Protein AF-A0A2P7NRH0-F1 (afdb_monomer)

Solvent-accessible surface area (backbone atoms only — not comparable to full-atom values): 6163 Å² total; per-residue (Å²): 136,79,80,58,67,72,54,53,48,54,51,47,54,43,51,51,36,43,75,74,74,42,78,48,92,64,51,38,80,38,79,93,66,56,86,71,30,30,31,38,62,46,82,49,79,103,45,34,33,38,42,35,36,34,33,68,54,92,97,44,77,45,77,48,47,75,48,80,44,62,64,78,93,50,98,65,79,53,69,70,59,53,50,49,36,40,52,38,50,51,52,52,52,51,53,53,54,54,49,60,63,71,79,105

Organism: NCBI:txid2116706

InterPro domains:
  IPR009241 Toxin HigB-like [PF05973] (2-90)

Foldseek 3Di:
DDDDPVVVVVVVVQVVCVLVVHHDPQWDDDPDQDPQWIWRWDDDDPFWTWIWTWGDDPSDIDTQDTDIDGNPDDPDDDPVVSVSSNVSVVVVVVVSVVVVVVVD

Secondary structure (DSSP, 8-state):
-PPPHHHHHHHHHHHHHHHTT---TTEEE-TTT-TTEEEEEEEETTTEEEEEEEEEETTEEEEEEEEEEE-SS-SSPPHHHHHHHHHHHHHHHHHHHHHHHH--

Radius of gyration: 14.34 Å; Cα contacts (8 Å, |Δi|>4): 124; chains: 1; bounding box: 44×26×34 Å

pLDDT: mean 81.32, std 10.69, range [48.06, 95.62]

Ne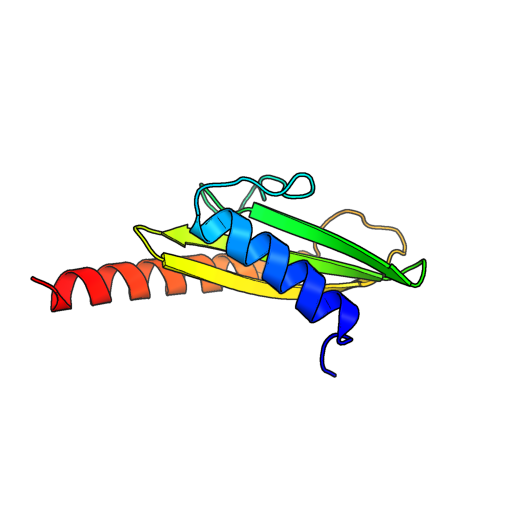arest PDB structures (foldseek):
  6ts9-assembly2_B  TM=3.825E-01  e=9.540E-01  Klebsiella pneumoniae
  4qtq-assembly1_A  TM=6.535E-01  e=6.932E+00  Xanthomonas citri pv. citri str. 306
  6xu6-assembly1_CT  TM=3.206E-01  e=2.736E+00  Drosophila melanogaster
  1u18-assembly2_B  TM=3.449E-01  e=3.097E+00  Rhodnius prolixus

Mean predicted aligned error: 6.18 Å

Structure (mmCIF, N/CA/C/O backbone):
data_AF-A0A2P7NRH0-F1
#
_entry.id   AF-A0A2P7NRH0-F1
#
loop_
_atom_site.group_PDB
_atom_site.id
_atom_site.type_symbol
_atom_site.label_atom_id
_atom_site.label_alt_id
_atom_site.label_comp_id
_atom_site.label_asym_id
_atom_site.label_entity_id
_atom_site.label_seq_id
_atom_site.pdbx_PDB_ins_code
_atom_site.Cartn_x
_atom_site.Cartn_y
_atom_site.Cartn_z
_atom_site.occupancy
_atom_site.B_iso_or_equiv
_atom_site.auth_seq_id
_atom_site.auth_comp_id
_atom_site.auth_asym_id
_atom_site.auth_atom_id
_atom_site.pdbx_PDB_model_num
ATOM 1 N N . MET A 1 1 ? 0.519 9.523 -16.715 1.00 55.56 1 MET A N 1
ATOM 2 C CA . MET A 1 1 ? 0.654 8.264 -17.483 1.00 55.56 1 MET A CA 1
ATOM 3 C C . MET A 1 1 ? 0.015 7.150 -16.676 1.00 55.56 1 MET A C 1
ATOM 5 O O . MET A 1 1 ? 0.294 7.065 -15.488 1.00 55.56 1 MET A O 1
ATOM 9 N N . ALA A 1 2 ? -0.871 6.363 -17.283 1.00 72.75 2 ALA A N 1
ATOM 10 C CA . ALA A 1 2 ? -1.501 5.218 -16.627 1.00 72.75 2 ALA A CA 1
ATOM 11 C C . ALA A 1 2 ? -0.562 4.000 -16.632 1.00 72.75 2 ALA A C 1
ATOM 13 O O . ALA A 1 2 ? 0.345 3.915 -17.462 1.00 72.75 2 ALA A O 1
ATOM 14 N N . PHE A 1 3 ? -0.780 3.049 -15.722 1.00 76.62 3 PHE A N 1
ATOM 15 C CA . PHE A 1 3 ? -0.102 1.759 -15.813 1.00 76.62 3 PHE A CA 1
ATOM 16 C C . PHE A 1 3 ? -0.556 0.993 -17.067 1.00 76.62 3 PHE A C 1
ATOM 18 O O . PHE A 1 3 ? -1.743 1.052 -17.399 1.00 76.62 3 PHE A O 1
ATOM 25 N N . PRO A 1 4 ? 0.351 0.259 -17.742 1.00 82.81 4 PRO A N 1
ATOM 26 C CA . PRO A 1 4 ? -0.009 -0.662 -18.814 1.00 82.81 4 PRO A CA 1
ATOM 27 C C . PRO A 1 4 ? -1.067 -1.663 -18.363 1.00 82.81 4 PRO A C 1
ATOM 29 O O . PRO A 1 4 ? -1.120 -2.039 -17.189 1.00 82.81 4 PRO A O 1
ATOM 32 N N . GLU A 1 5 ? -1.889 -2.105 -19.307 1.00 84.94 5 GLU A N 1
ATOM 33 C CA . GLU A 1 5 ? -3.034 -2.976 -19.044 1.00 84.94 5 GLU A CA 1
ATOM 34 C C . GLU A 1 5 ? -2.647 -4.278 -18.339 1.00 84.94 5 GLU A C 1
ATOM 36 O O . GLU A 1 5 ? -3.229 -4.605 -17.307 1.00 84.94 5 GLU A O 1
ATOM 41 N N . GLU A 1 6 ? -1.608 -4.959 -18.826 1.00 83.00 6 GLU A N 1
ATOM 42 C CA . GLU A 1 6 ? -1.110 -6.210 -18.240 1.00 83.00 6 GLU A CA 1
ATOM 43 C C . GLU A 1 6 ? -0.805 -6.061 -16.747 1.00 83.00 6 GLU A C 1
ATOM 45 O O . GLU A 1 6 ? -1.078 -6.934 -15.929 1.00 83.00 6 GLU A O 1
ATOM 50 N N . VAL A 1 7 ? -0.309 -4.894 -16.365 1.00 80.19 7 VAL A N 1
ATOM 51 C CA . VAL A 1 7 ? 0.091 -4.628 -14.993 1.00 80.19 7 VAL A CA 1
ATOM 52 C C . VAL A 1 7 ? -1.125 -4.325 -14.142 1.00 80.19 7 VAL A C 1
ATOM 54 O O . VAL A 1 7 ? -1.227 -4.821 -13.027 1.00 80.19 7 VAL A O 1
ATOM 57 N N . ARG A 1 8 ? -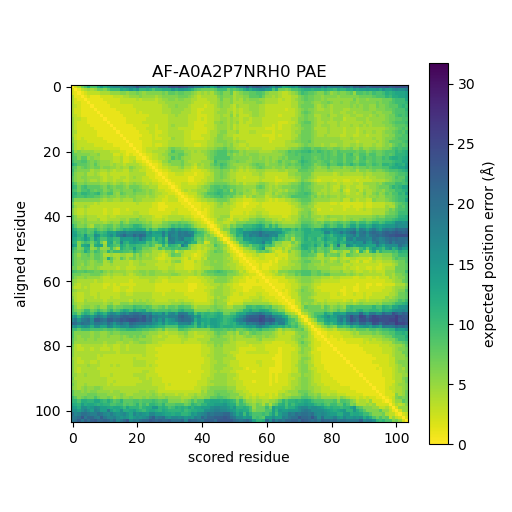2.068 -3.537 -14.664 1.00 83.31 8 ARG A N 1
ATOM 58 C CA . ARG A 1 8 ? -3.344 -3.300 -13.981 1.00 83.31 8 ARG A CA 1
ATOM 59 C C . ARG A 1 8 ? -4.058 -4.620 -13.697 1.00 83.31 8 ARG A C 1
ATOM 61 O O . ARG A 1 8 ? -4.627 -4.758 -12.621 1.00 83.31 8 ARG A O 1
ATOM 68 N N . LYS A 1 9 ? -3.984 -5.575 -14.629 1.00 87.12 9 LYS A N 1
AT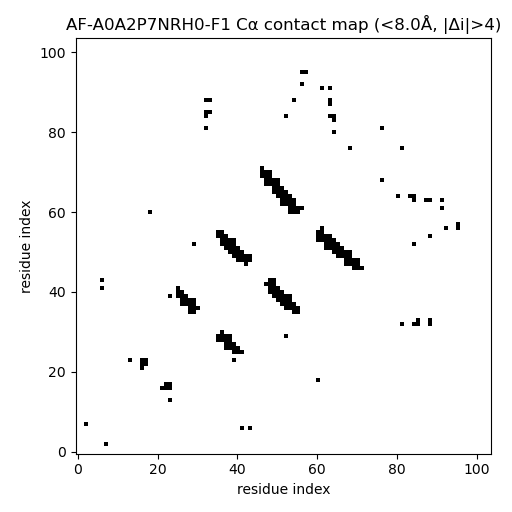OM 69 C CA . LYS A 1 9 ? -4.540 -6.918 -14.463 1.00 87.12 9 LYS A CA 1
ATOM 70 C C . LYS A 1 9 ? -3.837 -7.690 -13.344 1.00 87.12 9 LYS A C 1
ATOM 72 O O . LYS A 1 9 ? -4.505 -8.078 -12.398 1.00 87.12 9 LYS A O 1
ATOM 77 N N . LEU A 1 10 ? -2.506 -7.798 -13.390 1.00 85.38 10 LEU A N 1
ATOM 78 C CA . LEU A 1 10 ? -1.721 -8.480 -12.347 1.00 85.38 10 LEU A CA 1
ATOM 79 C C . LEU A 1 10 ? -1.954 -7.887 -10.950 1.00 85.38 10 LEU A C 1
ATOM 81 O O . LEU A 1 10 ? -2.160 -8.615 -9.986 1.00 85.38 10 LEU A O 1
ATOM 85 N N . ILE A 1 11 ? -1.975 -6.557 -10.854 1.00 83.62 11 ILE A N 1
ATOM 86 C CA . ILE A 1 11 ? -2.303 -5.838 -9.619 1.00 83.62 11 ILE A CA 1
ATOM 87 C C . ILE A 1 11 ? -3.712 -6.200 -9.145 1.00 83.62 11 ILE A C 1
ATOM 89 O O . ILE A 1 11 ? -3.914 -6.452 -7.962 1.00 83.62 11 ILE A O 1
ATOM 93 N N . GLY A 1 12 ? -4.686 -6.192 -10.058 1.00 86.81 12 GLY A N 1
ATOM 94 C CA . GLY A 1 12 ? -6.068 -6.548 -9.758 1.00 86.81 12 GLY A CA 1
ATOM 95 C C . GLY A 1 12 ? -6.186 -7.963 -9.201 1.00 86.81 12 GLY A C 1
ATOM 96 O O . GLY A 1 12 ? -6.855 -8.149 -8.189 1.00 86.81 12 GLY A O 1
ATOM 97 N N . ASP A 1 13 ? -5.478 -8.925 -9.795 1.00 88.06 13 ASP A N 1
ATOM 98 C CA . ASP A 1 13 ? -5.437 -10.313 -9.327 1.00 88.06 13 ASP A CA 1
ATOM 99 C C . ASP A 1 13 ? -4.843 -10.421 -7.908 1.00 88.06 13 ASP A C 1
ATOM 101 O O . ASP A 1 13 ? -5.412 -11.095 -7.045 1.00 88.06 13 ASP A O 1
ATOM 105 N N . GLU A 1 14 ? -3.741 -9.719 -7.618 1.00 87.62 14 GLU A N 1
ATOM 106 C CA . GLU A 1 14 ? -3.138 -9.722 -6.276 1.00 87.62 14 GLU A CA 1
ATOM 107 C C . GLU A 1 14 ? -4.025 -9.031 -5.232 1.00 87.62 14 GLU A C 1
ATOM 109 O O . GLU A 1 14 ? -4.164 -9.529 -4.115 1.00 87.62 14 GLU A O 1
ATOM 114 N N . LEU A 1 15 ? -4.678 -7.921 -5.583 1.00 85.06 15 LEU A N 1
ATOM 115 C CA . LEU A 1 15 ? -5.631 -7.252 -4.694 1.00 85.06 15 LEU A CA 1
ATOM 116 C C . LEU A 1 15 ? -6.881 -8.096 -4.453 1.00 85.06 15 LEU A C 1
ATOM 118 O O . LEU A 1 15 ? -7.389 -8.127 -3.334 1.00 85.06 15 LEU A O 1
ATOM 122 N N . GLN A 1 16 ? -7.379 -8.792 -5.473 1.00 87.88 16 GLN A N 1
ATOM 123 C CA . GLN A 1 16 ? -8.485 -9.730 -5.324 1.00 87.88 16 GLN A CA 1
ATOM 124 C C . GLN A 1 16 ? -8.111 -10.854 -4.355 1.00 87.88 16 GLN A C 1
ATOM 126 O O . GLN A 1 16 ? -8.892 -11.173 -3.463 1.00 87.88 16 GLN A O 1
ATOM 131 N N . LEU A 1 17 ? -6.900 -11.402 -4.467 1.00 88.25 17 LEU A N 1
ATOM 132 C CA . LEU A 1 17 ? -6.414 -12.417 -3.537 1.00 88.25 17 LEU A CA 1
ATOM 133 C C . LEU A 1 17 ? -6.408 -11.909 -2.086 1.00 88.25 17 LEU A C 1
ATOM 135 O O . LEU A 1 17 ? -6.877 -12.624 -1.204 1.00 88.25 17 LEU A O 1
ATOM 139 N N . ILE A 1 18 ? -5.950 -10.675 -1.850 1.00 85.50 18 ILE A N 1
ATOM 140 C CA . ILE A 1 18 ? -5.951 -10.062 -0.509 1.00 85.50 18 ILE A CA 1
ATOM 141 C C . ILE A 1 18 ? -7.374 -9.877 0.022 1.00 85.50 18 ILE A C 1
ATOM 143 O O . ILE A 1 18 ? -7.625 -10.168 1.189 1.00 85.50 18 ILE A O 1
ATOM 147 N N . GLN A 1 19 ? -8.321 -9.460 -0.825 1.00 85.31 19 GLN A N 1
ATOM 148 C CA . GLN A 1 19 ? -9.730 -9.308 -0.429 1.00 85.31 19 GLN A CA 1
ATOM 149 C C . GLN A 1 19 ? -10.349 -10.620 0.063 1.00 85.31 19 GLN A C 1
ATOM 151 O O . GLN A 1 19 ? -11.167 -10.605 0.976 1.00 85.31 19 GLN A O 1
ATOM 156 N N . PHE A 1 20 ? -9.928 -11.756 -0.493 1.00 87.50 20 PHE A N 1
ATOM 157 C CA . PHE A 1 20 ? -10.372 -13.082 -0.055 1.00 87.50 20 PHE A CA 1
ATOM 158 C C . PHE A 1 20 ? -9.508 -13.686 1.069 1.00 87.50 20 PHE A C 1
ATOM 160 O O . PHE A 1 20 ? -9.620 -14.876 1.358 1.00 87.50 20 PHE A O 1
ATOM 167 N N . GLY A 1 21 ? -8.644 -12.892 1.712 1.00 82.56 21 GLY A N 1
ATOM 168 C CA . GLY A 1 21 ? -7.795 -13.329 2.828 1.00 82.56 21 GLY A CA 1
ATOM 169 C C . GLY A 1 21 ? -6.522 -14.075 2.415 1.00 82.56 21 GLY A C 1
ATOM 170 O O . GLY A 1 21 ? -5.811 -14.608 3.268 1.00 82.56 21 GLY A O 1
ATOM 171 N N . GLY A 1 22 ? -6.213 -14.123 1.120 1.00 84.31 22 GLY A N 1
ATOM 172 C CA . GLY A 1 22 ? -4.960 -14.667 0.615 1.00 84.31 22 GLY A CA 1
ATOM 173 C C . GLY A 1 22 ? -3.812 -13.660 0.708 1.00 84.31 22 GLY A C 1
ATOM 174 O O . GLY A 1 22 ? -4.006 -12.449 0.685 1.00 84.31 22 GLY A O 1
ATOM 175 N N . ILE A 1 23 ? -2.580 -14.159 0.775 1.00 79.94 23 ILE A N 1
ATOM 176 C CA . ILE A 1 23 ? -1.376 -13.320 0.750 1.00 79.94 23 ILE A CA 1
ATOM 177 C C . ILE A 1 23 ? -0.681 -13.546 -0.596 1.00 79.94 23 ILE A C 1
ATOM 179 O O . ILE A 1 23 ? -0.290 -14.682 -0.881 1.00 79.94 23 ILE A O 1
ATOM 183 N N . PRO A 1 24 ? -0.515 -12.510 -1.437 1.00 80.88 24 PRO A N 1
ATOM 184 C CA . PRO A 1 24 ? 0.208 -12.657 -2.688 1.00 80.88 24 PRO A CA 1
ATOM 185 C C . PRO A 1 24 ? 1.650 -13.087 -2.439 1.00 80.88 24 PRO A C 1
ATOM 187 O O . PRO A 1 24 ? 2.313 -12.601 -1.525 1.00 80.88 24 PRO A O 1
ATOM 190 N N . LYS A 1 25 ? 2.153 -13.989 -3.281 1.00 78.81 25 LYS A N 1
ATOM 191 C CA . LYS A 1 25 ? 3.506 -14.556 -3.157 1.00 78.81 25 LYS A CA 1
ATOM 192 C C . LYS A 1 25 ? 4.614 -13.491 -3.185 1.00 78.81 25 LYS A C 1
ATOM 194 O O . LYS A 1 25 ? 5.659 -13.676 -2.568 1.00 78.81 25 LYS A O 1
ATOM 199 N N . ASP A 1 26 ? 4.382 -12.394 -3.903 1.00 76.62 26 ASP A N 1
ATOM 200 C CA . ASP A 1 26 ? 5.326 -11.289 -4.073 1.00 76.62 26 ASP A CA 1
ATOM 201 C C . ASP A 1 26 ? 5.058 -10.131 -3.092 1.00 76.62 26 ASP A C 1
ATOM 203 O O . ASP A 1 26 ? 5.814 -9.152 -3.075 1.00 76.62 26 ASP A O 1
ATOM 207 N N . ALA A 1 27 ? 4.032 -10.248 -2.237 1.00 83.69 27 ALA A N 1
ATOM 208 C CA . ALA A 1 27 ? 3.741 -9.268 -1.202 1.00 83.69 27 ALA A CA 1
ATOM 209 C C . ALA A 1 27 ? 4.780 -9.339 -0.076 1.00 83.69 27 ALA A C 1
ATOM 211 O O . ALA A 1 27 ? 5.096 -10.398 0.471 1.00 83.69 27 ALA A O 1
ATOM 212 N N . LYS A 1 28 ? 5.309 -8.177 0.303 1.00 86.62 28 LYS A N 1
ATOM 213 C CA . LYS A 1 28 ? 6.307 -8.031 1.367 1.00 86.62 28 LYS A CA 1
ATOM 214 C C . LYS A 1 28 ? 5.818 -7.050 2.408 1.00 86.62 28 LYS A C 1
ATOM 216 O O . LYS A 1 28 ? 5.208 -6.045 2.078 1.00 86.62 28 LYS A O 1
ATOM 221 N N . ILE A 1 29 ? 6.142 -7.289 3.673 1.00 86.25 29 ILE A N 1
ATOM 222 C CA . ILE A 1 29 ? 5.824 -6.330 4.735 1.00 86.25 29 ILE A CA 1
ATOM 223 C C . ILE A 1 29 ? 6.619 -5.039 4.501 1.00 86.25 29 ILE A C 1
ATOM 225 O O . ILE A 1 29 ? 7.855 -5.057 4.481 1.00 86.25 29 ILE A O 1
ATOM 229 N N . PHE A 1 30 ? 5.915 -3.914 4.379 1.00 87.56 30 PHE A N 1
ATOM 230 C CA . PHE A 1 30 ? 6.517 -2.596 4.224 1.00 87.56 30 PHE A CA 1
ATOM 231 C C . PHE A 1 30 ? 6.775 -1.968 5.596 1.00 87.56 30 PHE A C 1
ATOM 233 O O . PHE A 1 30 ? 5.883 -1.455 6.274 1.00 87.56 30 PHE A O 1
ATOM 240 N N . LYS A 1 31 ? 8.032 -2.035 6.035 1.00 84.31 31 LYS A N 1
ATOM 241 C CA . LYS A 1 31 ? 8.443 -1.556 7.359 1.00 84.31 31 LYS A CA 1
ATOM 242 C C . LYS A 1 31 ? 8.553 -0.029 7.405 1.00 84.31 31 LYS A C 1
ATOM 244 O O . LYS A 1 31 ? 8.861 0.624 6.415 1.00 84.31 31 LYS A O 1
ATOM 249 N N . GLY A 1 32 ? 8.384 0.535 8.603 1.00 82.19 32 GLY A N 1
ATOM 250 C CA . GLY A 1 32 ? 8.698 1.941 8.883 1.00 82.19 32 GLY A CA 1
ATOM 251 C C . GLY A 1 32 ? 7.575 2.945 8.615 1.00 82.19 32 GLY A C 1
ATOM 252 O O . GLY A 1 32 ? 7.831 4.142 8.718 1.00 82.19 32 GLY A O 1
ATOM 253 N N . VAL A 1 33 ? 6.358 2.486 8.305 1.00 84.88 33 VAL A N 1
ATOM 254 C CA . VAL A 1 33 ? 5.155 3.326 8.129 1.00 84.88 33 VAL A CA 1
ATOM 255 C C . VAL A 1 33 ? 4.125 3.039 9.221 1.00 84.88 33 VAL A C 1
ATOM 257 O O . VAL A 1 33 ? 3.721 3.944 9.944 1.00 84.88 33 VAL A O 1
ATOM 260 N N . GLY A 1 34 ? 3.739 1.772 9.355 1.00 81.19 34 GLY A N 1
ATOM 261 C CA . GLY A 1 34 ? 2.715 1.288 10.273 1.00 81.19 34 GLY A CA 1
ATOM 262 C C . GLY A 1 34 ? 2.621 -0.236 10.212 1.00 81.19 34 GLY A C 1
ATOM 263 O O . GLY A 1 34 ? 3.306 -0.875 9.412 1.00 81.19 34 GLY A O 1
ATOM 264 N N . SER A 1 35 ? 1.801 -0.829 11.075 1.00 83.94 35 SER A N 1
ATOM 265 C CA . SER A 1 35 ? 1.525 -2.268 11.065 1.00 83.94 35 SER A CA 1
ATOM 266 C C . SER A 1 35 ? 0.615 -2.643 9.896 1.00 83.94 35 SER A C 1
ATOM 268 O O . SER A 1 35 ? -0.310 -1.903 9.580 1.00 83.94 35 SER A O 1
ATOM 270 N N . GLY A 1 36 ? 0.844 -3.808 9.287 1.00 85.38 36 GLY A N 1
ATOM 271 C CA . GLY A 1 36 ? -0.054 -4.352 8.261 1.00 85.38 36 GLY A CA 1
ATOM 272 C C . GLY A 1 36 ? 0.074 -3.714 6.875 1.00 85.38 36 GLY A C 1
ATOM 273 O O . GLY A 1 36 ? -0.676 -4.085 5.979 1.00 85.38 36 GLY A O 1
ATOM 274 N N . VAL A 1 37 ? 1.018 -2.787 6.672 1.00 89.50 37 VAL A N 1
ATOM 275 C CA . VAL A 1 37 ? 1.311 -2.265 5.333 1.00 89.50 37 VAL A CA 1
ATOM 276 C C . VAL A 1 37 ? 2.112 -3.307 4.561 1.00 89.50 37 VAL A C 1
ATOM 278 O O . VAL A 1 37 ? 3.166 -3.758 5.020 1.00 89.50 37 VAL A O 1
ATOM 281 N N . ILE A 1 38 ? 1.627 -3.667 3.381 1.00 89.69 38 ILE A N 1
ATOM 282 C CA . ILE A 1 38 ? 2.304 -4.560 2.445 1.00 89.69 38 ILE A CA 1
ATOM 283 C C . ILE A 1 38 ? 2.713 -3.797 1.189 1.00 89.69 38 ILE A C 1
ATOM 285 O O . ILE A 1 38 ? 2.030 -2.872 0.759 1.00 89.69 38 ILE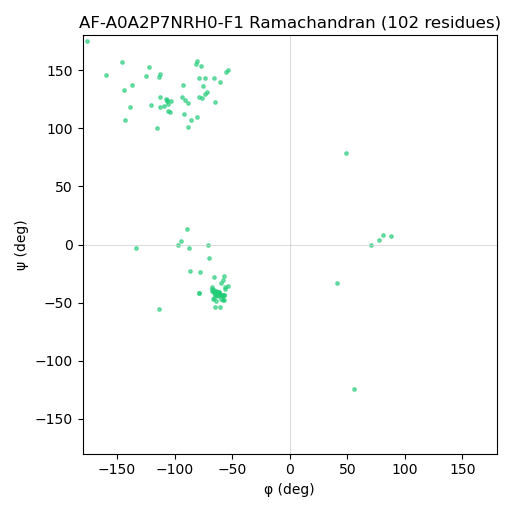 A O 1
ATOM 289 N N . GLU A 1 39 ? 3.840 -4.189 0.615 1.00 88.44 39 GLU A N 1
ATOM 290 C CA . GLU A 1 39 ? 4.331 -3.763 -0.685 1.00 88.44 39 GLU A CA 1
ATOM 291 C C . GLU A 1 39 ? 4.187 -4.918 -1.669 1.00 88.44 39 GLU A C 1
ATOM 293 O O . GLU A 1 39 ? 4.717 -6.006 -1.442 1.00 88.44 39 GLU A O 1
ATOM 298 N N . ILE A 1 40 ? 3.501 -4.655 -2.772 1.00 86.62 40 ILE A N 1
ATOM 299 C CA . ILE A 1 40 ? 3.409 -5.544 -3.924 1.00 86.62 40 ILE A CA 1
ATOM 300 C C . ILE A 1 40 ? 4.316 -4.961 -5.005 1.00 86.62 40 ILE A C 1
ATOM 302 O O . ILE A 1 40 ? 4.069 -3.852 -5.485 1.00 86.62 40 ILE A O 1
ATOM 306 N N . ALA A 1 41 ? 5.389 -5.674 -5.351 1.00 81.75 41 ALA A N 1
ATOM 307 C CA . ALA A 1 41 ? 6.409 -5.199 -6.281 1.00 81.75 41 ALA A CA 1
ATOM 308 C C . ALA A 1 41 ? 6.442 -6.053 -7.554 1.00 81.75 41 ALA A C 1
ATOM 310 O O . ALA A 1 41 ? 7.077 -7.107 -7.596 1.00 81.75 41 ALA A O 1
ATOM 311 N N . LEU A 1 42 ? 5.823 -5.557 -8.624 1.00 79.50 42 LEU A N 1
ATOM 312 C CA . LEU A 1 42 ? 5.776 -6.249 -9.910 1.00 79.50 42 LEU A CA 1
ATOM 313 C C . LEU A 1 42 ? 6.910 -5.792 -10.822 1.00 79.50 42 LEU A C 1
ATOM 315 O O . LEU A 1 42 ? 7.064 -4.596 -11.083 1.00 79.50 42 LEU A O 1
ATOM 319 N N . LYS A 1 43 ? 7.679 -6.750 -11.347 1.00 75.12 43 LYS A N 1
ATOM 320 C CA . LYS A 1 43 ? 8.643 -6.505 -12.426 1.00 75.12 43 LYS A CA 1
ATOM 321 C C . LYS A 1 43 ? 7.902 -6.430 -13.751 1.00 75.12 43 LYS A C 1
ATOM 323 O O . LYS A 1 43 ? 7.197 -7.364 -14.114 1.00 75.12 43 LYS A O 1
ATOM 328 N N . TYR A 1 44 ? 8.113 -5.357 -14.496 1.00 70.38 44 TYR A N 1
ATOM 329 C CA . TYR A 1 44 ? 7.588 -5.213 -15.845 1.00 70.38 44 TYR A CA 1
ATOM 330 C C . TYR A 1 44 ? 8.607 -4.478 -16.696 1.00 70.38 44 TYR A C 1
ATOM 332 O O . TYR A 1 44 ? 9.118 -3.447 -16.269 1.00 70.38 44 TYR A O 1
ATOM 340 N N . ASP A 1 45 ? 8.870 -5.004 -17.889 1.00 66.25 45 ASP A N 1
ATOM 341 C CA . ASP A 1 45 ? 9.800 -4.430 -18.862 1.00 66.25 45 ASP A CA 1
ATOM 342 C C . ASP A 1 45 ? 11.161 -4.051 -18.250 1.00 66.25 45 ASP A C 1
ATOM 344 O O . ASP A 1 45 ? 11.370 -2.893 -17.916 1.00 66.25 45 ASP A O 1
ATOM 348 N N . LYS A 1 46 ? 12.029 -5.063 -18.053 1.00 64.75 46 LYS A N 1
ATOM 349 C CA . LYS A 1 46 ? 13.465 -5.099 -17.643 1.00 64.75 46 LYS A CA 1
ATOM 350 C C . LYS A 1 46 ? 13.984 -4.147 -16.536 1.00 64.75 46 LYS A C 1
ATOM 352 O O . LYS A 1 46 ? 14.863 -4.548 -15.779 1.00 64.75 46 LYS A O 1
ATOM 357 N N . GLU A 1 47 ? 13.466 -2.934 -16.397 1.00 59.06 47 GLU A N 1
ATOM 358 C CA . GLU A 1 47 ? 13.943 -1.845 -15.551 1.00 59.06 47 GLU A CA 1
ATOM 359 C C . GLU A 1 47 ? 12.844 -1.151 -14.719 1.00 59.06 47 GLU A C 1
ATOM 361 O O . GLU A 1 47 ? 13.173 -0.254 -13.938 1.00 59.06 47 GLU A O 1
ATOM 366 N N . ALA A 1 48 ? 11.560 -1.513 -14.837 1.00 62.06 48 ALA A N 1
ATOM 367 C CA . ALA A 1 48 ? 10.491 -0.874 -14.064 1.00 62.06 48 ALA A CA 1
ATOM 368 C C . ALA A 1 48 ? 9.857 -1.825 -13.037 1.00 62.06 48 ALA A C 1
ATOM 370 O O . ALA A 1 48 ? 9.246 -2.837 -13.379 1.00 62.06 48 ALA A O 1
ATOM 371 N N . TYR A 1 49 ? 9.960 -1.463 -11.758 1.00 65.81 49 TYR A N 1
ATOM 372 C CA . TYR A 1 49 ? 9.125 -2.045 -10.712 1.00 65.81 49 TYR A CA 1
ATOM 373 C C . TYR A 1 49 ? 7.894 -1.174 -10.541 1.00 65.81 49 TYR A C 1
ATOM 375 O O . TYR A 1 49 ? 8.000 0.052 -10.519 1.00 65.81 49 TYR A O 1
ATOM 383 N N . ARG A 1 50 ? 6.724 -1.779 -10.397 1.00 66.88 50 ARG A N 1
ATOM 384 C CA . ARG A 1 50 ? 5.564 -1.065 -9.867 1.00 66.88 50 ARG A CA 1
ATOM 385 C C . ARG A 1 50 ? 5.340 -1.530 -8.455 1.00 66.88 50 ARG A C 1
ATOM 387 O O . ARG A 1 50 ? 5.193 -2.725 -8.228 1.00 66.88 50 ARG A O 1
ATOM 394 N N . CYS A 1 51 ? 5.386 -0.573 -7.546 1.00 71.94 51 CYS A N 1
ATOM 395 C CA . CYS A 1 51 ? 5.218 -0.798 -6.127 1.00 71.94 51 CYS A CA 1
ATOM 396 C C . CYS A 1 51 ? 3.842 -0.271 -5.743 1.00 71.94 51 CYS A C 1
ATOM 398 O O . CYS A 1 51 ? 3.529 0.892 -6.028 1.00 71.94 51 CYS A O 1
ATOM 400 N N . ILE A 1 52 ? 3.035 -1.139 -5.143 1.00 77.88 52 ILE A N 1
ATOM 401 C CA . ILE A 1 52 ? 1.774 -0.774 -4.508 1.00 77.88 52 ILE A CA 1
ATOM 402 C C . ILE A 1 52 ? 1.913 -0.990 -3.023 1.00 77.88 52 ILE A C 1
ATOM 404 O O . ILE A 1 52 ? 2.245 -2.091 -2.590 1.00 77.88 52 ILE A O 1
ATOM 408 N N . GLN A 1 53 ? 1.602 0.049 -2.258 1.00 76.69 53 GLN A N 1
ATOM 409 C CA . GLN A 1 53 ? 1.567 -0.031 -0.812 1.00 76.69 53 GLN A CA 1
ATOM 410 C C . GLN A 1 53 ? 0.116 -0.045 -0.383 1.00 76.69 53 GLN A C 1
ATOM 412 O O . GLN A 1 53 ? -0.605 0.929 -0.605 1.00 76.69 53 GLN A O 1
ATOM 417 N N . ALA A 1 54 ? -0.299 -1.160 0.200 1.00 84.38 54 ALA A N 1
ATOM 418 C CA . ALA A 1 54 ? -1.663 -1.392 0.633 1.00 84.38 54 ALA A CA 1
ATOM 419 C C . ALA A 1 54 ? -1.697 -1.712 2.125 1.00 84.38 54 ALA A C 1
ATOM 421 O O . ALA A 1 54 ? -0.734 -2.240 2.681 1.00 84.38 54 ALA A O 1
ATOM 422 N N . VAL A 1 55 ? -2.812 -1.397 2.771 1.00 86.88 55 VAL A N 1
ATOM 423 C CA . VAL A 1 55 ? -3.094 -1.813 4.144 1.00 86.88 55 VAL A CA 1
ATOM 424 C C . VAL A 1 55 ? -4.538 -2.271 4.235 1.00 86.88 55 VAL A C 1
ATOM 426 O O . VAL A 1 55 ? -5.429 -1.619 3.695 1.00 86.88 55 VAL A O 1
ATOM 429 N N . GLN A 1 56 ? -4.765 -3.379 4.933 1.00 87.06 56 GLN A N 1
ATOM 430 C CA . GLN A 1 56 ? -6.104 -3.765 5.348 1.00 87.06 56 GLN A CA 1
ATOM 431 C C . GLN A 1 56 ? -6.412 -3.133 6.707 1.00 87.06 56 GLN A C 1
ATOM 433 O O . GLN A 1 56 ? -5.689 -3.349 7.682 1.00 87.06 56 GLN A O 1
ATOM 438 N N . LEU A 1 57 ? -7.478 -2.343 6.758 1.00 87.31 57 LEU A N 1
ATOM 439 C CA . LEU A 1 57 ? -8.043 -1.782 7.979 1.00 87.31 57 LEU A CA 1
ATOM 440 C C . LEU A 1 57 ? -9.482 -2.289 8.053 1.00 87.31 57 LEU A C 1
ATOM 442 O O . LEU A 1 57 ? -10.240 -2.098 7.108 1.00 87.31 57 LEU A O 1
ATOM 446 N N . GLY A 1 58 ? -9.807 -3.025 9.120 1.00 85.56 58 GLY A N 1
ATOM 44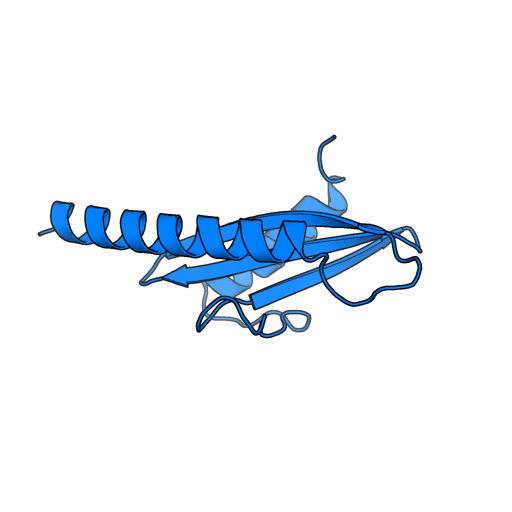7 C CA . GLY A 1 58 ? -11.098 -3.706 9.223 1.00 85.56 58 GLY A CA 1
ATOM 448 C C . GLY A 1 58 ? -11.349 -4.635 8.031 1.00 85.56 58 GLY A C 1
ATOM 449 O O . GLY A 1 58 ? -10.540 -5.517 7.731 1.00 85.56 58 GLY A O 1
ATOM 450 N N . GLU A 1 59 ? -12.467 -4.416 7.350 1.00 85.56 59 GLU A N 1
ATOM 451 C CA . GLU A 1 59 ? -12.895 -5.185 6.172 1.00 85.56 59 GLU A CA 1
ATOM 452 C C . GLU A 1 59 ? -12.473 -4.525 4.849 1.00 85.56 59 GLU A C 1
ATOM 454 O O . GLU A 1 59 ? -12.788 -5.021 3.768 1.00 85.56 59 GLU A O 1
ATOM 459 N N . ARG A 1 60 ? -11.746 -3.401 4.910 1.00 88.38 60 ARG A N 1
ATOM 460 C CA . ARG A 1 60 ? -11.417 -2.568 3.751 1.00 88.38 60 ARG A CA 1
ATOM 461 C C . ARG A 1 60 ? -9.923 -2.581 3.463 1.00 88.38 60 ARG A C 1
ATOM 463 O O . ARG A 1 60 ? -9.084 -2.568 4.364 1.00 88.38 60 ARG A O 1
ATOM 470 N N . ILE A 1 61 ? -9.576 -2.551 2.179 1.00 88.25 61 ILE A N 1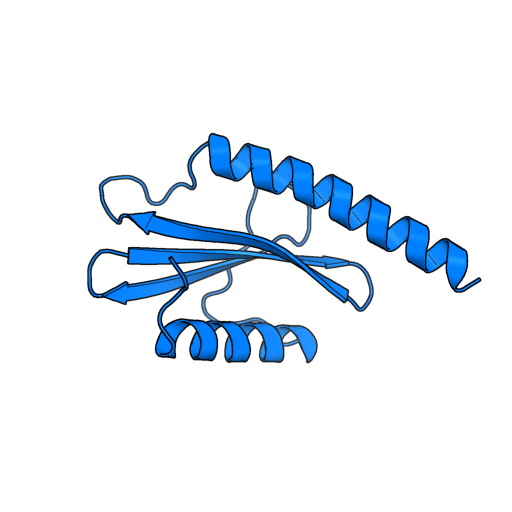
ATOM 471 C CA . ILE A 1 61 ? -8.191 -2.421 1.720 1.00 88.25 61 ILE A CA 1
ATOM 472 C C . ILE A 1 61 ? -7.983 -1.015 1.173 1.00 88.25 61 ILE A C 1
ATOM 474 O O . ILE A 1 61 ? -8.648 -0.593 0.228 1.00 88.25 61 ILE A O 1
ATOM 478 N N . TYR A 1 62 ? -7.008 -0.312 1.734 1.00 91.00 62 TYR A N 1
ATOM 479 C CA . TYR A 1 62 ? -6.614 1.022 1.308 1.00 91.00 62 TYR A CA 1
ATOM 480 C C . TYR A 1 62 ? -5.329 0.951 0.499 1.00 91.00 62 TYR A C 1
ATOM 482 O O . TYR A 1 62 ? -4.298 0.482 0.986 1.00 91.00 62 TYR A O 1
ATOM 490 N N . ILE A 1 63 ? -5.374 1.471 -0.727 1.00 91.31 63 ILE A N 1
ATOM 491 C CA . ILE A 1 63 ? -4.183 1.670 -1.553 1.00 91.31 63 ILE A CA 1
ATOM 492 C C . ILE A 1 63 ? -3.5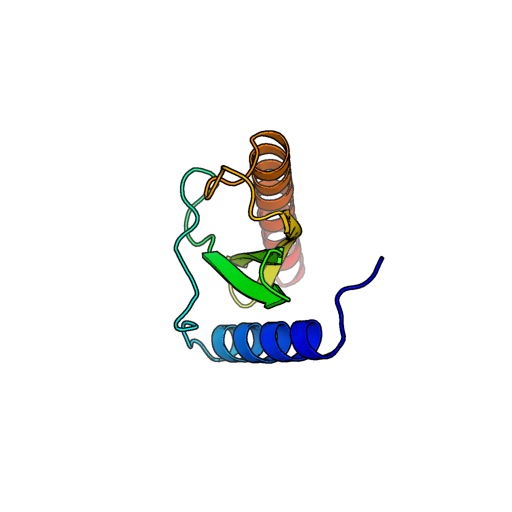72 3.025 -1.199 1.00 91.31 63 ILE A C 1
ATOM 494 O O . ILE A 1 63 ? -4.105 4.074 -1.550 1.00 91.31 63 ILE A O 1
ATOM 498 N N . LEU A 1 64 ? -2.444 3.002 -0.495 1.00 92.38 64 LEU A N 1
ATOM 499 C CA . LEU A 1 64 ? -1.759 4.201 -0.016 1.00 92.38 64 LEU A CA 1
ATOM 500 C C . LEU A 1 64 ? -0.956 4.866 -1.130 1.00 92.38 64 LEU A C 1
ATOM 502 O O . LEU A 1 64 ? -0.909 6.087 -1.242 1.00 92.38 64 LEU A O 1
ATOM 506 N N . HIS A 1 65 ? -0.272 4.086 -1.960 1.00 90.44 65 HIS A N 1
ATOM 507 C CA . HIS A 1 65 ? 0.513 4.641 -3.056 1.00 90.44 65 HIS A CA 1
ATOM 508 C C . HIS A 1 65 ? 0.764 3.590 -4.121 1.00 90.44 65 HIS A C 1
ATOM 510 O O . HIS A 1 65 ? 0.941 2.418 -3.800 1.00 90.44 65 HIS A O 1
ATOM 516 N N . ALA A 1 66 ? 0.811 4.025 -5.374 1.00 88.06 66 ALA A N 1
ATOM 517 C CA . ALA A 1 66 ? 1.166 3.189 -6.504 1.00 88.06 66 ALA A CA 1
ATOM 518 C C . ALA A 1 66 ? 2.075 3.988 -7.437 1.00 88.06 66 ALA A C 1
ATOM 520 O O . ALA A 1 66 ? 1.678 5.034 -7.953 1.00 88.06 66 ALA A O 1
ATOM 521 N N . PHE A 1 67 ? 3.304 3.521 -7.647 1.00 84.00 67 PHE A N 1
ATOM 522 C CA . PHE A 1 67 ? 4.291 4.269 -8.425 1.00 84.00 67 PHE A CA 1
ATOM 523 C C . PHE A 1 67 ? 5.213 3.358 -9.230 1.00 84.00 67 PHE A C 1
ATOM 525 O O . PHE A 1 67 ? 5.395 2.180 -8.920 1.00 84.00 67 PHE A O 1
ATOM 532 N N . GLN A 1 68 ? 5.797 3.919 -10.291 1.00 78.88 68 GLN A N 1
ATOM 533 C CA . GLN A 1 68 ? 6.813 3.250 -11.094 1.00 78.88 68 GLN A CA 1
ATOM 534 C C . GLN A 1 68 ? 8.201 3.585 -10.547 1.00 78.88 68 GLN A C 1
ATOM 536 O O . GLN A 1 68 ? 8.685 4.711 -10.658 1.00 78.88 68 GLN A O 1
ATOM 541 N N . LYS A 1 69 ? 8.866 2.581 -9.997 1.00 74.19 69 LYS A N 1
ATOM 542 C CA . LYS A 1 69 ? 10.242 2.642 -9.530 1.00 74.19 69 LYS A CA 1
ATOM 543 C C . LYS A 1 69 ? 11.191 2.223 -10.650 1.00 74.19 69 LYS A C 1
ATOM 545 O O . LYS A 1 69 ? 11.081 1.129 -11.201 1.00 74.19 69 LYS A O 1
ATOM 550 N N . LYS A 1 70 ? 12.145 3.093 -10.982 1.00 69.00 70 LYS A N 1
ATOM 551 C CA . LYS A 1 70 ? 13.224 2.785 -11.933 1.00 69.00 70 LYS A CA 1
ATOM 552 C C . LYS A 1 70 ? 14.261 1.879 -11.256 1.00 69.00 70 LYS A C 1
ATOM 554 O O . LYS A 1 70 ? 14.659 2.145 -10.126 1.00 69.00 70 LYS A O 1
ATOM 559 N N . ALA A 1 71 ? 14.741 0.847 -11.945 1.00 59.94 71 ALA A N 1
ATOM 560 C CA . ALA A 1 71 ? 15.639 -0.180 -11.403 1.00 59.94 71 ALA A CA 1
ATOM 561 C C . ALA A 1 71 ? 17.079 0.290 -11.113 1.00 59.94 71 ALA A C 1
ATOM 563 O O . ALA A 1 71 ? 17.904 -0.499 -10.650 1.00 59.94 71 ALA A O 1
ATOM 564 N N . LYS A 1 72 ? 17.426 1.558 -11.363 1.00 51.94 72 LYS A N 1
ATOM 565 C CA . LYS A 1 72 ? 18.803 2.033 -11.191 1.00 51.94 72 LYS A CA 1
ATOM 566 C C . LYS A 1 72 ? 19.103 2.348 -9.717 1.00 51.94 72 LYS A C 1
ATOM 568 O O . LYS A 1 72 ? 18.640 3.336 -9.161 1.00 51.94 72 LYS A O 1
ATOM 573 N N . LYS A 1 73 ? 19.947 1.493 -9.126 1.00 48.06 73 LYS A N 1
ATOM 574 C CA . LYS A 1 73 ? 20.741 1.660 -7.888 1.00 48.06 73 LYS A CA 1
ATOM 575 C C . LYS A 1 73 ? 20.041 1.688 -6.521 1.00 48.06 73 LYS A C 1
ATOM 577 O O . LYS A 1 73 ? 20.748 1.727 -5.520 1.00 48.06 73 LYS A O 1
ATOM 582 N N . GLY A 1 74 ? 18.718 1.569 -6.427 1.00 55.00 74 GLY A N 1
ATOM 583 C CA . GLY A 1 74 ? 18.044 1.518 -5.124 1.00 55.00 74 GLY A CA 1
ATOM 584 C C . GLY A 1 74 ? 16.849 0.575 -5.100 1.00 55.00 74 GLY A C 1
ATOM 585 O O . GLY A 1 74 ? 15.789 0.907 -5.618 1.00 55.00 74 GLY A O 1
ATOM 586 N N . ILE A 1 75 ? 16.989 -0.581 -4.441 1.00 61.72 75 ILE A N 1
ATOM 587 C CA . ILE A 1 75 ? 15.848 -1.440 -4.060 1.00 61.72 75 ILE A CA 1
ATOM 588 C C . ILE A 1 75 ? 15.026 -0.763 -2.947 1.00 61.72 75 ILE A C 1
ATOM 590 O O . ILE A 1 75 ? 13.893 -1.149 -2.692 1.00 61.72 75 ILE A O 1
ATOM 594 N N . SER A 1 76 ? 15.526 0.311 -2.335 1.00 73.19 76 SER A N 1
ATOM 595 C CA . SER A 1 76 ? 14.801 1.090 -1.329 1.00 73.19 76 SER A CA 1
ATOM 596 C C . SER A 1 76 ? 13.789 2.047 -1.955 1.00 73.19 76 SER A C 1
ATOM 598 O O . SER A 1 76 ? 14.022 2.616 -3.021 1.00 73.19 76 SER A O 1
ATOM 600 N N . THR A 1 77 ? 12.647 2.210 -1.300 1.00 77.00 77 THR A N 1
ATOM 601 C CA . THR A 1 77 ? 11.632 3.198 -1.680 1.00 77.00 77 THR A CA 1
ATOM 602 C C . THR A 1 77 ? 12.128 4.598 -1.287 1.00 77.00 77 THR A C 1
ATOM 604 O O . THR A 1 77 ? 12.607 4.758 -0.160 1.00 77.00 77 THR A O 1
ATOM 607 N N . PRO A 1 78 ? 12.110 5.593 -2.200 1.00 84.12 78 PRO A N 1
ATOM 608 C CA . PRO A 1 78 ? 12.626 6.932 -1.919 1.00 84.12 78 PRO A CA 1
ATOM 609 C C . PRO A 1 78 ? 11.974 7.557 -0.685 1.00 84.12 78 PRO A C 1
ATOM 611 O O . PRO A 1 78 ? 10.797 7.334 -0.413 1.00 84.12 78 PRO A O 1
ATOM 614 N N . LYS A 1 79 ? 12.721 8.390 0.051 1.00 85.06 79 LYS A N 1
ATOM 615 C CA . LYS A 1 79 ? 12.221 9.023 1.284 1.00 85.06 79 LYS A CA 1
ATOM 616 C C . LYS A 1 79 ? 10.928 9.815 1.055 1.00 85.06 79 LYS A C 1
ATOM 618 O O . LYS A 1 79 ? 10.059 9.790 1.914 1.00 85.06 79 LYS A O 1
ATOM 623 N N . GLN A 1 80 ? 10.802 10.479 -0.095 1.00 87.25 80 GLN A N 1
ATOM 624 C CA . GLN A 1 80 ? 9.601 11.237 -0.459 1.00 87.25 80 GLN A CA 1
ATOM 625 C C . GLN A 1 80 ? 8.374 10.327 -0.603 1.00 87.25 80 GLN A C 1
ATOM 627 O O . GLN A 1 80 ? 7.319 10.645 -0.066 1.00 87.25 80 GLN A O 1
ATOM 632 N N . ASP A 1 81 ? 8.522 9.166 -1.248 1.00 88.19 81 ASP A N 1
ATOM 633 C CA . ASP A 1 81 ? 7.446 8.178 -1.336 1.00 88.19 81 ASP A CA 1
ATOM 634 C C . ASP A 1 81 ? 7.115 7.601 0.046 1.00 88.19 81 ASP A C 1
ATOM 636 O O . ASP A 1 81 ? 5.944 7.477 0.388 1.00 88.19 81 ASP A O 1
ATOM 640 N N . VAL A 1 82 ? 8.123 7.301 0.877 1.00 88.81 82 VAL A N 1
ATOM 641 C CA . VAL A 1 82 ? 7.908 6.826 2.260 1.00 88.81 82 VAL A CA 1
ATOM 642 C C . VAL A 1 82 ? 7.101 7.831 3.082 1.00 88.81 82 VAL A C 1
ATOM 644 O O . VAL A 1 82 ? 6.190 7.432 3.806 1.00 88.81 82 VAL A O 1
ATOM 647 N N . ASP A 1 83 ? 7.427 9.117 2.985 1.00 91.31 83 ASP A N 1
ATOM 648 C CA . ASP A 1 83 ? 6.726 10.179 3.708 1.00 91.31 83 ASP A CA 1
ATOM 649 C C . ASP A 1 83 ? 5.268 10.314 3.245 1.00 91.31 83 ASP A C 1
ATOM 651 O O . ASP A 1 83 ? 4.349 10.322 4.065 1.00 91.31 83 ASP A O 1
ATOM 655 N N . LEU A 1 84 ? 5.042 10.260 1.930 1.00 92.38 84 LEU A N 1
ATOM 656 C CA . LEU A 1 84 ? 3.702 10.263 1.347 1.00 92.38 84 LEU A CA 1
ATOM 657 C C . LEU A 1 84 ? 2.866 9.055 1.798 1.00 92.38 84 LEU A C 1
ATOM 659 O O . LEU A 1 84 ? 1.690 9.202 2.132 1.00 92.38 84 LEU A O 1
ATOM 663 N N . ILE A 1 85 ? 3.465 7.862 1.850 1.00 92.00 85 ILE A N 1
ATOM 664 C CA . ILE A 1 85 ? 2.790 6.647 2.330 1.00 92.00 85 ILE A CA 1
ATOM 665 C C . ILE A 1 85 ? 2.419 6.794 3.814 1.00 92.00 85 ILE A C 1
ATOM 667 O O . ILE A 1 85 ? 1.325 6.395 4.206 1.00 92.00 85 ILE A O 1
ATOM 671 N N . LYS A 1 86 ? 3.287 7.393 4.642 1.00 93.12 86 LYS A N 1
ATOM 672 C CA . LYS A 1 86 ? 2.985 7.678 6.059 1.00 93.12 86 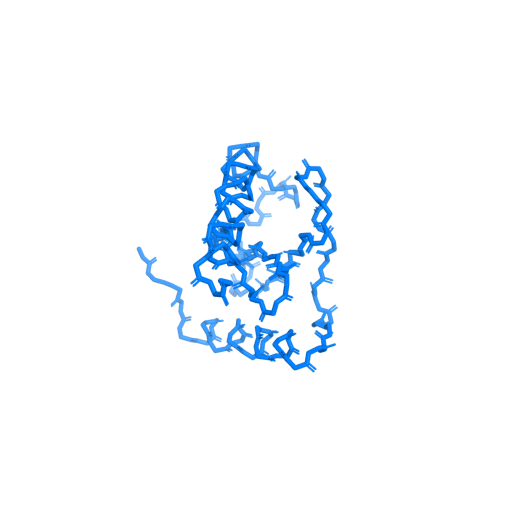LYS A CA 1
ATOM 673 C C . LYS A 1 86 ? 1.827 8.638 6.225 1.00 93.12 86 LYS A C 1
ATOM 675 O O . LYS A 1 86 ? 0.988 8.409 7.095 1.00 93.12 86 LYS A O 1
ATOM 680 N N . GLN A 1 87 ? 1.797 9.697 5.426 1.00 95.00 87 GLN A N 1
ATOM 681 C CA . GLN A 1 87 ? 0.707 10.659 5.460 1.00 95.00 87 GLN A CA 1
ATOM 682 C C . GLN A 1 87 ? -0.619 9.966 5.123 1.00 95.00 87 GLN A C 1
ATOM 684 O O . GLN A 1 87 ? -1.526 9.941 5.951 1.00 95.00 87 GLN A O 1
ATOM 689 N N . ARG A 1 88 ? -0.671 9.266 3.987 1.00 95.62 88 ARG A N 1
ATOM 690 C CA . ARG A 1 88 ? -1.885 8.575 3.535 1.00 95.62 88 ARG A CA 1
ATOM 691 C C . ARG A 1 88 ? -2.306 7.422 4.436 1.00 95.62 88 ARG A C 1
ATOM 693 O O . ARG A 1 88 ? -3.488 7.121 4.520 1.00 95.62 88 ARG A O 1
ATOM 700 N N . TYR A 1 89 ? -1.367 6.781 5.131 1.00 94.75 89 TYR A N 1
ATOM 701 C CA . TYR A 1 89 ? -1.692 5.779 6.145 1.00 94.75 89 TYR A CA 1
ATOM 702 C C . TYR A 1 89 ? -2.481 6.388 7.310 1.00 94.75 89 TYR A C 1
ATOM 704 O O . TYR A 1 89 ? -3.432 5.773 7.790 1.00 94.75 89 TYR A O 1
ATOM 712 N N . LYS A 1 90 ? -2.115 7.597 7.760 1.00 93.75 90 LYS A N 1
ATOM 713 C CA . LYS A 1 90 ? -2.885 8.313 8.789 1.00 93.75 90 LYS A CA 1
ATOM 714 C C . LYS A 1 90 ? -4.278 8.658 8.270 1.00 93.75 90 LYS A C 1
ATOM 716 O O . LYS A 1 90 ? -5.251 8.284 8.916 1.00 93.75 90 LYS A O 1
ATOM 721 N N . GLU A 1 91 ? -4.355 9.226 7.068 1.00 94.44 91 GLU A N 1
ATOM 722 C CA . GLU A 1 91 ? -5.626 9.572 6.419 1.00 94.44 91 GLU A CA 1
ATOM 723 C C . GLU A 1 91 ? -6.537 8.338 6.270 1.00 94.44 91 GLU A C 1
ATOM 725 O O . GLU A 1 91 ? -7.715 8.392 6.6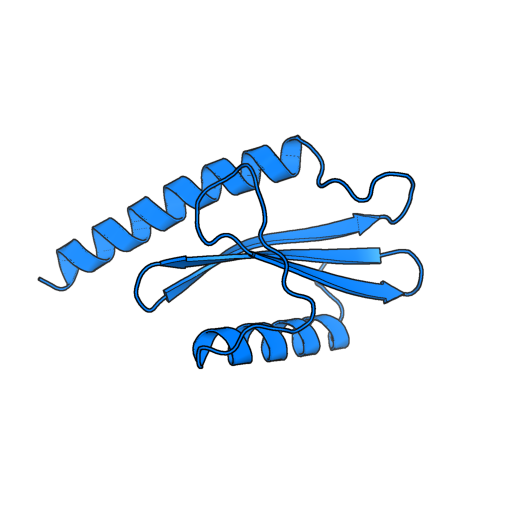07 1.00 94.44 91 GLU A O 1
ATOM 730 N N . ALA A 1 92 ? -5.993 7.188 5.856 1.00 93.88 92 ALA A N 1
ATOM 731 C CA . ALA A 1 92 ? -6.740 5.934 5.746 1.00 93.88 92 ALA A CA 1
ATOM 732 C C . ALA A 1 92 ? -7.305 5.462 7.096 1.00 93.88 92 ALA A C 1
ATOM 734 O O . ALA A 1 92 ? -8.455 5.032 7.168 1.00 93.88 92 ALA A O 1
ATOM 735 N N . LYS A 1 93 ? -6.528 5.577 8.182 1.00 92.56 93 LYS A N 1
ATOM 736 C CA . LYS A 1 93 ? -7.013 5.253 9.532 1.00 92.56 93 LYS A CA 1
ATOM 737 C C . LYS A 1 93 ? -8.117 6.198 9.992 1.00 92.56 93 LYS A C 1
ATOM 739 O O . LYS A 1 93 ? -9.056 5.751 10.650 1.00 92.56 93 LYS A O 1
ATOM 744 N N . GLU A 1 94 ? -7.996 7.483 9.681 1.00 92.88 94 GLU A N 1
ATOM 745 C CA . GLU A 1 94 ? -9.017 8.476 10.011 1.00 92.88 94 GLU A CA 1
ATOM 746 C C . GLU A 1 94 ? -10.308 8.195 9.244 1.00 92.88 94 GLU A C 1
ATOM 748 O O . GLU A 1 94 ? -11.368 8.151 9.864 1.00 92.88 94 GLU A O 1
ATOM 753 N N . LEU A 1 95 ? -10.221 7.919 7.940 1.00 91.69 95 LEU A N 1
ATOM 754 C CA . LEU A 1 95 ? -11.367 7.538 7.110 1.00 91.69 95 LEU A CA 1
ATOM 755 C C . LEU A 1 95 ? -12.075 6.292 7.648 1.00 91.69 95 LEU A C 1
ATOM 757 O O . LEU A 1 95 ? -13.291 6.309 7.808 1.00 91.69 95 LEU A O 1
ATOM 761 N N . GLU A 1 96 ? -11.321 5.243 7.980 1.00 91.75 96 GLU A N 1
ATOM 762 C CA . GLU A 1 96 ? -11.886 4.018 8.555 1.00 91.75 96 GLU A CA 1
ATOM 763 C C . GLU A 1 96 ? -12.577 4.282 9.904 1.00 91.75 96 GLU A C 1
ATOM 765 O O . GLU A 1 96 ? -13.659 3.771 10.179 1.00 91.75 96 GLU A O 1
ATOM 770 N N . SER A 1 97 ? -11.978 5.120 10.755 1.00 87.31 97 SER A N 1
ATOM 771 C CA . SER A 1 97 ? -12.558 5.459 12.063 1.00 87.31 97 SER A CA 1
ATOM 772 C C . SER A 1 97 ? -13.855 6.265 11.928 1.00 87.31 97 SER A C 1
ATOM 774 O O . SER A 1 97 ? -14.814 6.027 12.666 1.00 87.31 97 SER A O 1
ATOM 776 N N . HIS A 1 98 ? -13.900 7.207 10.981 1.00 84.88 98 HIS A N 1
ATOM 777 C CA . HIS A 1 98 ? -15.096 8.008 10.712 1.00 84.88 98 HIS A CA 1
ATOM 778 C C . HIS A 1 98 ? -16.224 7.165 10.125 1.00 84.88 98 HIS A C 1
ATOM 780 O O . HIS A 1 98 ? -17.380 7.388 10.475 1.00 84.88 98 HIS A O 1
ATOM 786 N N . GLU A 1 99 ? -15.906 6.192 9.274 1.00 80.06 99 GLU A N 1
ATOM 787 C CA . GLU A 1 99 ? -16.918 5.294 8.730 1.00 80.06 99 GLU A CA 1
ATOM 788 C C . GLU A 1 99 ? -17.525 4.404 9.818 1.00 80.06 99 GLU A C 1
ATOM 790 O O . GLU A 1 99 ? -18.742 4.392 9.981 1.00 80.06 99 GLU A O 1
ATOM 795 N N . LYS A 1 100 ? -16.695 3.784 10.670 1.00 72.81 100 LYS A N 1
ATOM 796 C CA . LYS A 1 100 ? -17.199 2.990 11.804 1.00 72.81 100 LYS A CA 1
ATOM 797 C C . LYS A 1 100 ? -18.112 3.774 12.746 1.00 72.81 100 LYS A C 1
ATOM 799 O O . LYS A 1 100 ? -18.957 3.182 13.406 1.00 72.81 100 LYS A O 1
ATOM 804 N N . THR A 1 101 ? -17.928 5.093 12.823 1.00 72.00 101 THR A N 1
ATOM 805 C CA . THR A 1 101 ? -18.763 5.992 13.636 1.00 72.00 101 THR A CA 1
ATOM 806 C C . THR A 1 101 ? -20.109 6.300 12.972 1.00 72.00 101 THR A C 1
ATOM 808 O O . THR A 1 101 ? -21.051 6.659 13.664 1.00 72.00 101 THR A O 1
ATOM 811 N N . ARG A 1 102 ? -20.218 6.182 11.642 1.00 69.25 102 ARG A N 1
ATOM 812 C CA . ARG A 1 102 ? -21.469 6.386 10.888 1.00 69.25 102 ARG A CA 1
ATOM 813 C C . ARG A 1 102 ? -22.330 5.130 10.791 1.00 69.25 102 ARG A C 1
ATOM 815 O O . ARG A 1 102 ? -23.522 5.241 10.532 1.00 69.25 102 ARG A O 1
ATOM 822 N N . GLU A 1 103 ? -21.718 3.961 10.947 1.00 64.12 103 GLU A N 1
ATOM 823 C CA . GLU A 1 103 ? -22.386 2.656 10.897 1.00 64.12 103 GLU A CA 1
ATOM 824 C C . GLU A 1 103 ? -22.948 2.207 12.266 1.00 64.12 103 GLU A C 1
ATOM 826 O O . GLU A 1 103 ? -23.582 1.155 12.342 1.00 64.12 103 GLU A O 1
ATOM 831 N N . HIS A 1 104 ? -22.728 2.990 13.330 1.00 50.50 104 HIS A N 1
ATOM 832 C CA . HIS A 1 104 ? -23.294 2.814 14.678 1.00 50.50 104 HIS A CA 1
ATOM 833 C C . HIS A 1 104 ? -24.391 3.844 14.955 1.00 50.50 104 HIS A C 1
ATOM 835 O O . HIS A 1 104 ? -25.372 3.473 15.637 1.00 50.50 104 HIS A O 1
#

Sequence (104 aa):
MAFPEEVRKLIGDELQLIQFGGIPKDAKIFKGVGSGVIEIALKYDKEAYRCIQAVQLGERIYILHAFQKKAKKGISTPKQDVDLIKQRYKEAKELESHEKTREH